Protein AF-A0A0W0FDL0-F1 (afdb_monomer)

Radius of gyration: 13.39 Å; Cα contacts (8 Å, |Δi|>4): 46; chains: 1; bounding box: 25×40×26 Å

Sequence (58 aa):
MFQVHPALMFAYCVKRQGGKVAIFNLESTLQDAAADFAFTGAYEVVLPSLFLELVWCD

pLDDT: mean 79.43, std 14.05, range [39.84, 93.31]

Structure (mmCIF, N/CA/C/O backbone):
data_AF-A0A0W0FDL0-F1
#
_entry.id   AF-A0A0W0FDL0-F1
#
loop_
_atom_site.group_PDB
_atom_site.id
_atom_site.type_symbol
_atom_site.label_atom_id
_atom_site.label_alt_id
_atom_site.label_comp_id
_atom_site.label_asym_id
_atom_site.label_entity_id
_atom_site.label_seq_id
_atom_site.pdbx_PDB_ins_code
_atom_site.Cartn_x
_atom_site.Cartn_y
_atom_site.Cartn_z
_atom_site.occupancy
_atom_site.B_iso_or_equiv
_atom_site.auth_seq_id
_atom_site.auth_comp_id
_atom_site.auth_asym_id
_atom_site.auth_atom_id
_atom_site.pdbx_PDB_model_num
ATOM 1 N N . MET A 1 1 ? 4.343 21.203 -9.271 1.00 39.84 1 MET A N 1
ATOM 2 C CA . MET A 1 1 ? 3.991 19.768 -9.251 1.00 39.84 1 MET A CA 1
ATOM 3 C C . MET A 1 1 ? 2.586 19.666 -8.680 1.00 39.84 1 MET A C 1
ATOM 5 O O . MET A 1 1 ? 2.391 20.070 -7.543 1.00 39.84 1 MET A O 1
ATOM 9 N N . PHE A 1 2 ? 1.592 19.285 -9.484 1.00 43.44 2 PHE A N 1
ATOM 10 C CA . PHE A 1 2 ? 0.199 19.220 -9.032 1.00 43.44 2 PHE A CA 1
ATOM 11 C C . PHE A 1 2 ? -0.029 17.882 -8.330 1.00 43.44 2 PHE A C 1
ATOM 13 O O . PHE A 1 2 ? -0.052 16.838 -8.975 1.00 43.44 2 PHE A O 1
ATOM 20 N N . GLN A 1 3 ? -0.147 17.911 -7.005 1.00 55.81 3 GLN A N 1
ATOM 21 C CA . GLN A 1 3 ? -0.509 16.735 -6.227 1.00 55.81 3 GLN A CA 1
ATOM 22 C C . GLN A 1 3 ? -2.016 16.507 -6.399 1.00 55.81 3 GLN A C 1
ATOM 24 O O . GLN A 1 3 ? -2.838 17.280 -5.914 1.00 55.81 3 GLN A O 1
ATOM 29 N N . VAL A 1 4 ? -2.389 15.488 -7.169 1.00 54.84 4 VAL A N 1
ATOM 30 C CA . VAL A 1 4 ? -3.793 15.132 -7.398 1.00 54.84 4 VAL A CA 1
ATOM 31 C C . VAL A 1 4 ? -4.350 14.465 -6.1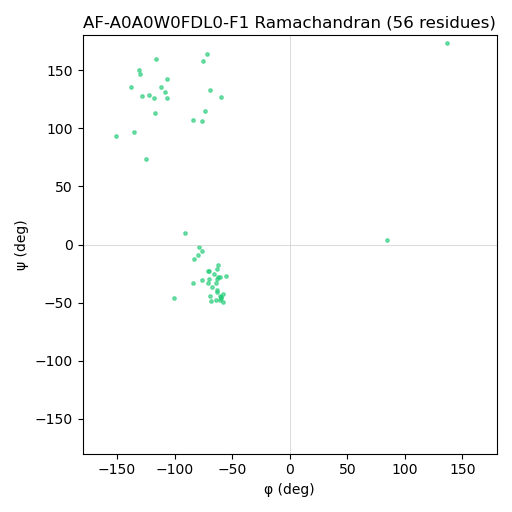33 1.00 54.84 4 VAL A C 1
ATOM 33 O O . VAL A 1 4 ? -3.919 13.384 -5.743 1.00 54.84 4 VAL A O 1
ATOM 36 N N . HIS A 1 5 ? -5.325 15.108 -5.484 1.00 57.28 5 HIS A N 1
ATOM 37 C CA . HIS A 1 5 ? -5.980 14.652 -4.249 1.00 57.28 5 HIS A CA 1
ATOM 38 C C . HIS A 1 5 ? -7.072 13.546 -4.326 1.00 57.28 5 HIS A C 1
ATOM 40 O O . HIS A 1 5 ? -7.538 13.162 -3.247 1.00 57.28 5 HIS A O 1
ATOM 46 N N . PRO A 1 6 ? -7.511 12.987 -5.482 1.00 53.69 6 PRO A N 1
ATOM 47 C CA . PRO A 1 6 ? -8.615 12.015 -5.489 1.00 53.69 6 PRO A CA 1
ATOM 48 C C . PRO A 1 6 ? -8.339 10.752 -4.661 1.00 53.69 6 PRO A C 1
ATOM 50 O O . PRO A 1 6 ? -9.181 10.334 -3.867 1.00 53.69 6 PRO A O 1
ATOM 53 N N . ALA A 1 7 ? -7.145 10.168 -4.800 1.00 65.00 7 ALA A N 1
ATOM 54 C CA . ALA A 1 7 ? -6.796 8.918 -4.123 1.00 65.00 7 ALA A CA 1
ATOM 55 C C . ALA A 1 7 ? -6.620 9.099 -2.605 1.00 65.00 7 ALA A C 1
ATOM 57 O O . ALA A 1 7 ? -6.986 8.220 -1.827 1.00 65.00 7 ALA A O 1
ATOM 58 N N . LEU A 1 8 ? -6.128 10.266 -2.173 1.00 69.38 8 LEU A N 1
ATOM 59 C CA . LEU A 1 8 ? -5.909 10.574 -0.759 1.00 69.38 8 LEU A CA 1
ATOM 60 C C . LEU A 1 8 ? -7.233 10.723 0.004 1.00 69.38 8 LEU A C 1
ATOM 62 O O . LEU A 1 8 ? -7.389 10.176 1.094 1.00 69.38 8 LEU A O 1
ATOM 66 N N . MET A 1 9 ? -8.202 11.428 -0.587 1.00 73.31 9 MET A N 1
ATOM 67 C CA . MET A 1 9 ? -9.544 11.568 -0.013 1.00 73.31 9 MET A CA 1
ATOM 68 C C . MET A 1 9 ? -10.264 10.221 0.075 1.00 73.31 9 MET A C 1
ATOM 70 O O . MET A 1 9 ? -10.921 9.933 1.075 1.00 73.31 9 MET A O 1
ATOM 74 N N . PHE A 1 10 ? -10.107 9.370 -0.941 1.00 77.56 10 PHE A N 1
ATOM 75 C CA . PHE A 1 10 ? -10.678 8.028 -0.921 1.00 77.56 10 PHE A CA 1
ATOM 76 C C . PHE A 1 10 ? -10.061 7.160 0.187 1.00 77.56 10 PHE A C 1
ATOM 78 O O . PHE A 1 10 ? -10.795 6.580 0.988 1.00 77.56 10 PHE A O 1
ATOM 85 N N . ALA A 1 11 ? -8.730 7.146 0.306 1.00 81.25 11 ALA A N 1
ATOM 86 C CA . ALA A 1 11 ? -8.022 6.443 1.377 1.00 81.25 11 ALA A CA 1
ATOM 87 C C . ALA A 1 11 ? -8.456 6.922 2.773 1.00 81.25 11 ALA A C 1
ATOM 89 O O . ALA A 1 11 ? -8.704 6.109 3.666 1.00 81.25 11 ALA A O 1
ATOM 90 N N . TYR A 1 12 ? -8.621 8.235 2.955 1.00 83.25 12 TYR A N 1
ATOM 91 C CA . TYR A 1 12 ? -9.136 8.809 4.197 1.00 83.25 12 TYR A CA 1
ATOM 92 C C . TYR A 1 12 ? -10.543 8.291 4.538 1.00 83.25 12 TYR A C 1
ATOM 94 O O . TYR A 1 12 ? -10.788 7.873 5.673 1.00 83.25 12 TYR A O 1
ATOM 102 N N . CYS A 1 13 ? -11.459 8.267 3.565 1.00 88.00 13 CYS A N 1
ATOM 103 C CA . CYS A 1 13 ? -12.814 7.744 3.755 1.00 88.00 13 CYS A CA 1
ATOM 104 C C . CYS A 1 13 ? -12.816 6.261 4.148 1.00 88.00 13 CYS A C 1
ATOM 106 O O . CYS A 1 13 ? -13.524 5.894 5.087 1.00 88.00 13 CYS A O 1
ATOM 108 N N . VAL A 1 14 ? -11.997 5.433 3.490 1.00 88.25 14 VAL A N 1
ATOM 109 C CA . VAL A 1 14 ? -11.846 4.003 3.814 1.00 88.25 14 VAL A CA 1
ATOM 110 C C . VAL A 1 14 ? -11.403 3.826 5.266 1.00 88.25 14 VAL A C 1
ATOM 112 O O . VAL A 1 14 ? -12.055 3.101 6.018 1.00 88.25 14 VAL A O 1
ATOM 115 N N . LYS A 1 15 ? -10.362 4.547 5.704 1.00 88.88 15 LYS A N 1
ATOM 116 C CA . LYS A 1 15 ? -9.879 4.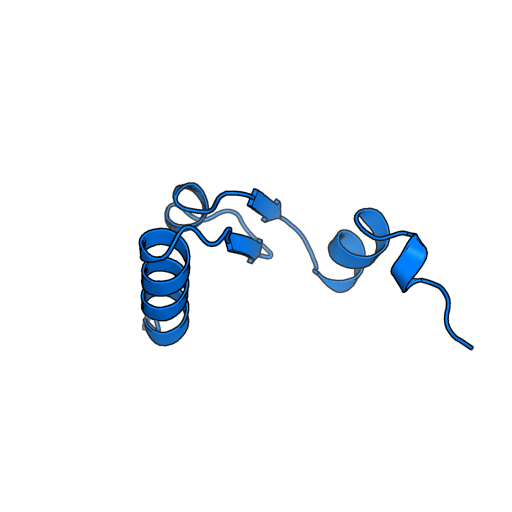469 7.093 1.00 88.88 15 LYS A CA 1
ATOM 117 C C . LYS A 1 15 ? -10.920 4.945 8.103 1.00 88.88 15 LYS A C 1
ATOM 119 O O . LYS A 1 15 ? -11.093 4.313 9.143 1.00 88.88 15 LYS A O 1
ATOM 124 N N . ARG A 1 16 ? -11.652 6.025 7.804 1.00 89.62 16 ARG A N 1
ATOM 125 C CA . ARG A 1 16 ? -12.713 6.551 8.685 1.00 89.62 16 ARG A CA 1
ATOM 126 C C . ARG A 1 16 ? -13.853 5.550 8.900 1.00 89.62 16 ARG A C 1
ATOM 128 O O . ARG A 1 16 ? -14.496 5.585 9.943 1.00 89.62 16 ARG A O 1
ATOM 135 N N . GLN A 1 17 ? -14.091 4.664 7.938 1.00 92.75 17 GLN A N 1
ATOM 136 C CA . GLN A 1 17 ? -15.096 3.601 8.024 1.00 92.75 17 GLN A CA 1
ATOM 137 C C . GLN A 1 17 ? -14.535 2.283 8.592 1.00 92.75 17 GLN A C 1
ATOM 139 O O . GLN A 1 17 ? -15.221 1.267 8.567 1.00 92.75 17 GLN A O 1
ATOM 144 N N . GLY A 1 18 ? -13.304 2.285 9.118 1.00 92.88 18 GLY A N 1
ATOM 145 C CA . GLY A 1 18 ? -12.656 1.104 9.700 1.00 92.88 18 GLY A CA 1
ATOM 146 C C . GLY A 1 18 ? -11.956 0.194 8.686 1.00 92.88 18 GLY A C 1
ATOM 147 O O . GLY A 1 18 ? -11.429 -0.849 9.070 1.00 92.88 18 GLY A O 1
ATOM 148 N N . GLY A 1 19 ? -11.919 0.577 7.408 1.00 93.31 19 GLY A N 1
ATOM 149 C CA . GLY A 1 19 ? -11.165 -0.127 6.376 1.00 93.31 19 GLY A CA 1
ATOM 150 C C . GLY A 1 19 ? -9.652 0.061 6.515 1.00 93.31 19 GLY A C 1
ATOM 151 O O . GLY A 1 19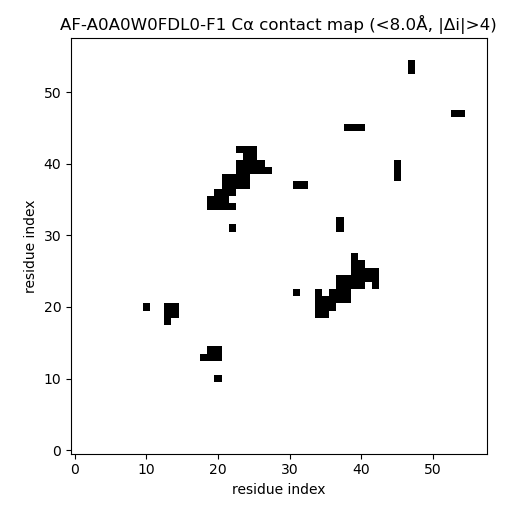 ? -9.168 0.962 7.203 1.00 93.31 19 GLY A O 1
ATOM 152 N N . LYS A 1 20 ? -8.896 -0.801 5.833 1.00 92.81 20 LYS A N 1
ATOM 153 C CA . LYS A 1 20 ? -7.429 -0.779 5.786 1.00 92.81 20 LYS A CA 1
ATOM 154 C C . LYS A 1 20 ? -6.948 -0.278 4.432 1.00 92.81 20 LYS A C 1
ATOM 156 O O . LYS A 1 20 ? -7.547 -0.604 3.411 1.00 92.81 20 LYS A O 1
ATOM 161 N N . VAL A 1 21 ? -5.870 0.501 4.430 1.00 90.94 21 VAL A N 1
ATOM 162 C CA . VAL A 1 21 ? -5.270 1.042 3.202 1.00 90.94 21 VAL A CA 1
ATOM 163 C C . VAL A 1 21 ? -3.850 0.515 3.039 1.00 90.94 21 VAL A C 1
ATOM 165 O O . VAL A 1 21 ? -3.022 0.686 3.934 1.00 90.94 21 VAL A O 1
ATOM 168 N N . ALA A 1 22 ? -3.578 -0.080 1.878 1.00 90.06 22 ALA A N 1
ATOM 169 C CA . ALA A 1 22 ? -2.239 -0.416 1.415 1.00 90.06 22 ALA A CA 1
ATOM 170 C C . ALA A 1 22 ? -1.844 0.518 0.262 1.00 90.06 22 ALA A C 1
ATOM 172 O O . ALA A 1 22 ? -2.628 0.704 -0.670 1.00 90.06 22 ALA A O 1
ATOM 173 N N . ILE A 1 23 ? -0.650 1.106 0.329 1.00 88.19 23 ILE A N 1
ATOM 174 C CA . ILE A 1 23 ? -0.080 1.950 -0.728 1.00 88.19 23 ILE A CA 1
ATOM 175 C C . ILE A 1 23 ? 1.113 1.232 -1.355 1.00 88.19 23 ILE A C 1
ATOM 177 O O . ILE A 1 23 ? 1.964 0.696 -0.648 1.00 88.19 23 ILE A O 1
ATOM 181 N N . PHE A 1 24 ? 1.171 1.262 -2.684 1.00 88.38 24 PHE A N 1
ATOM 182 C CA . PHE A 1 24 ? 2.292 0.786 -3.486 1.00 88.38 24 PHE A CA 1
ATOM 183 C C . PHE A 1 24 ? 2.855 1.979 -4.247 1.00 88.38 24 PHE A C 1
ATOM 185 O O . PHE A 1 24 ? 2.165 2.531 -5.103 1.00 88.38 24 PHE A O 1
ATOM 192 N N . ASN A 1 25 ? 4.080 2.383 -3.929 1.00 88.19 25 ASN A N 1
ATOM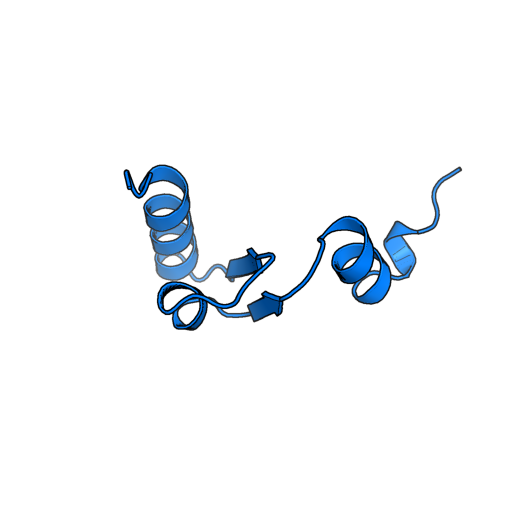 193 C CA . ASN A 1 25 ? 4.749 3.511 -4.573 1.00 88.19 25 ASN A CA 1
ATOM 194 C C . ASN A 1 25 ? 6.163 3.120 -5.004 1.00 88.19 25 ASN A C 1
ATOM 196 O O . ASN A 1 25 ? 6.813 2.300 -4.367 1.00 88.19 25 ASN A O 1
ATOM 200 N N . LEU A 1 26 ? 6.672 3.730 -6.075 1.00 87.00 26 LEU A N 1
ATOM 201 C CA . LEU A 1 26 ? 8.053 3.495 -6.519 1.00 87.00 26 LEU A CA 1
ATOM 202 C C . LEU A 1 26 ? 9.080 4.039 -5.517 1.00 87.00 26 LEU A C 1
ATOM 204 O O . LEU A 1 26 ? 10.116 3.419 -5.294 1.00 87.00 26 LEU A O 1
ATOM 208 N N . GLU A 1 27 ? 8.766 5.174 -4.894 1.00 86.88 27 GLU A N 1
ATOM 209 C CA . GLU A 1 27 ? 9.592 5.849 -3.899 1.00 86.88 27 GLU A CA 1
ATOM 210 C C . GLU A 1 27 ? 8.749 6.172 -2.666 1.00 86.88 27 GLU A C 1
ATOM 212 O O . GLU A 1 27 ? 7.560 6.470 -2.781 1.00 86.88 27 GLU A O 1
ATOM 217 N N . SER A 1 28 ? 9.366 6.135 -1.484 1.00 81.56 28 SER A N 1
ATOM 218 C CA . SER A 1 28 ? 8.673 6.473 -0.243 1.00 81.56 28 SER A CA 1
ATOM 219 C C . SER A 1 28 ? 8.344 7.961 -0.181 1.00 81.56 28 SER A C 1
ATOM 221 O O . SER A 1 28 ? 9.227 8.807 -0.349 1.00 81.56 28 SER A O 1
ATOM 223 N N . THR A 1 29 ? 7.109 8.283 0.175 1.00 85.38 29 THR A N 1
ATOM 224 C CA . THR A 1 29 ? 6.654 9.650 0.425 1.00 85.38 29 THR A CA 1
ATOM 225 C C . THR A 1 29 ? 6.229 9.832 1.881 1.00 85.38 29 THR A C 1
ATOM 227 O O . THR A 1 29 ? 5.882 8.878 2.575 1.00 85.38 29 THR A O 1
ATOM 230 N N . LEU A 1 30 ? 6.199 11.080 2.363 1.00 82.88 30 LEU A N 1
ATOM 231 C CA . LEU A 1 30 ? 5.675 11.384 3.703 1.00 82.88 30 LEU A CA 1
ATOM 232 C C . LEU A 1 30 ? 4.198 10.987 3.858 1.00 82.88 30 LEU A C 1
ATOM 234 O O . LEU A 1 30 ? 3.758 10.702 4.970 1.00 82.88 30 LEU A O 1
ATOM 238 N N . GLN A 1 31 ? 3.428 10.974 2.765 1.00 79.06 31 GLN A N 1
ATOM 239 C CA . GLN A 1 31 ? 2.019 10.586 2.806 1.00 79.06 31 GLN A CA 1
ATOM 240 C C . GLN A 1 31 ? 1.829 9.079 3.040 1.00 79.06 31 GLN A C 1
ATOM 242 O O . GLN A 1 31 ? 0.791 8.684 3.575 1.00 79.06 31 GLN A O 1
ATOM 247 N N . ASP A 1 32 ? 2.829 8.253 2.723 1.00 80.81 32 ASP A N 1
ATOM 248 C CA . ASP A 1 32 ? 2.754 6.795 2.884 1.00 80.81 32 ASP A CA 1
ATOM 249 C C . ASP A 1 32 ? 2.658 6.386 4.360 1.00 80.81 32 ASP A C 1
ATOM 251 O O . ASP A 1 32 ? 2.048 5.369 4.684 1.00 80.81 32 ASP A O 1
ATOM 255 N N . ALA A 1 33 ? 3.159 7.224 5.275 1.00 81.44 33 ALA A N 1
ATOM 256 C CA . ALA A 1 33 ? 3.070 7.007 6.720 1.00 81.44 33 ALA A CA 1
ATOM 257 C C . ALA A 1 33 ? 1.623 6.971 7.255 1.00 81.44 33 ALA A C 1
ATOM 259 O O . ALA A 1 3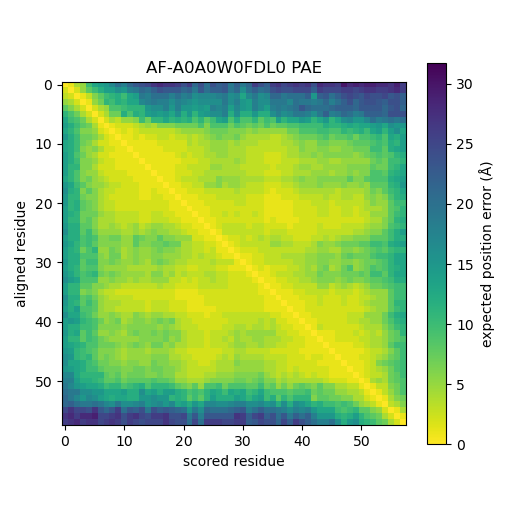3 ? 1.386 6.497 8.364 1.00 81.44 33 ALA A O 1
ATOM 260 N N . ALA A 1 34 ? 0.647 7.475 6.491 1.00 81.69 34 ALA A N 1
ATOM 261 C CA . ALA A 1 34 ? -0.765 7.415 6.858 1.00 81.69 34 ALA A CA 1
ATOM 262 C C . ALA A 1 34 ? -1.437 6.078 6.482 1.00 81.69 34 ALA A C 1
ATOM 264 O O . ALA A 1 34 ? -2.560 5.812 6.931 1.00 81.69 34 ALA A O 1
ATOM 265 N N . ALA A 1 35 ? -0.793 5.242 5.663 1.00 86.44 35 ALA A N 1
ATOM 266 C CA . ALA A 1 35 ? -1.308 3.934 5.274 1.00 86.44 35 ALA A CA 1
ATOM 267 C C . ALA A 1 35 ? -1.157 2.908 6.406 1.00 86.44 35 ALA A C 1
ATOM 269 O O . ALA A 1 35 ? -0.351 3.067 7.316 1.00 86.44 35 ALA A O 1
ATOM 270 N N . ASP A 1 36 ? -1.968 1.853 6.370 1.00 91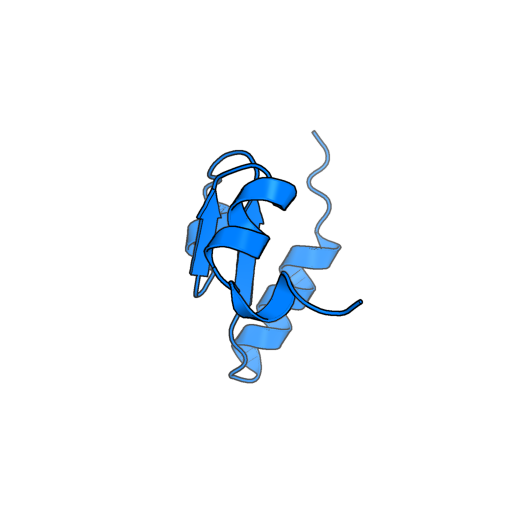.38 36 ASP A N 1
ATOM 271 C CA . ASP A 1 36 ? -1.779 0.702 7.260 1.00 91.38 36 ASP A CA 1
ATOM 272 C C . ASP A 1 36 ? -0.615 -0.171 6.773 1.00 91.38 36 ASP A C 1
ATOM 274 O O . ASP A 1 36 ? 0.089 -0.772 7.580 1.00 91.38 36 ASP A O 1
ATOM 278 N N . PHE A 1 37 ? -0.399 -0.195 5.456 1.00 90.69 37 PHE A N 1
ATOM 279 C CA . PHE A 1 37 ? 0.720 -0.864 4.807 1.00 90.69 37 PHE A CA 1
ATOM 280 C C . PHE A 1 37 ? 1.278 0.032 3.702 1.00 90.69 37 PHE A C 1
ATOM 282 O O . PHE A 1 37 ? 0.518 0.597 2.915 1.00 90.69 37 PHE A O 1
ATOM 289 N N . ALA A 1 38 ? 2.598 0.144 3.627 1.00 89.44 38 ALA A N 1
ATOM 290 C CA . ALA A 1 38 ? 3.286 0.865 2.567 1.00 89.44 38 ALA A CA 1
ATOM 291 C C . ALA A 1 38 ? 4.358 -0.044 1.973 1.00 89.44 38 ALA A C 1
ATOM 293 O O . ALA A 1 38 ? 5.178 -0.601 2.704 1.00 89.44 38 ALA A O 1
ATOM 294 N N . PHE A 1 39 ? 4.337 -0.192 0.655 1.00 90.69 39 PHE A N 1
ATOM 295 C CA . PHE A 1 39 ? 5.298 -0.992 -0.082 1.00 90.69 39 PHE A CA 1
ATOM 296 C C . PHE A 1 39 ? 6.005 -0.124 -1.114 1.00 90.69 39 PHE A C 1
ATOM 298 O O . PHE A 1 39 ? 5.356 0.552 -1.917 1.00 90.69 39 PHE A O 1
ATOM 305 N N . THR A 1 40 ? 7.335 -0.172 -1.088 1.00 90.50 40 THR A N 1
ATOM 306 C CA . THR A 1 40 ? 8.182 0.614 -1.983 1.00 90.50 40 THR A CA 1
ATOM 307 C C . THR A 1 40 ? 8.802 -0.282 -3.046 1.00 90.50 40 THR A C 1
ATOM 309 O O . THR A 1 40 ? 9.447 -1.278 -2.718 1.00 90.50 40 THR A O 1
ATOM 312 N N . GLY A 1 41 ? 8.627 0.080 -4.313 1.00 88.25 41 GLY A N 1
ATOM 313 C CA . GLY A 1 41 ? 9.162 -0.639 -5.466 1.00 88.25 41 GLY A CA 1
ATOM 314 C C . GLY A 1 41 ? 8.151 -0.766 -6.604 1.00 88.25 41 GLY A C 1
ATOM 315 O O . GLY A 1 41 ? 6.987 -0.393 -6.474 1.00 88.25 41 GLY A O 1
ATOM 316 N N . ALA A 1 42 ? 8.607 -1.294 -7.741 1.00 87.69 42 ALA A N 1
ATOM 317 C CA . ALA A 1 42 ? 7.747 -1.565 -8.892 1.00 87.69 42 ALA A CA 1
ATOM 318 C C . ALA A 1 42 ? 6.630 -2.549 -8.509 1.00 87.69 42 ALA A C 1
ATOM 320 O O . ALA A 1 42 ? 6.910 -3.622 -7.967 1.00 87.69 42 ALA A O 1
ATOM 321 N N . TYR A 1 43 ? 5.369 -2.198 -8.778 1.00 86.00 43 TYR A N 1
ATOM 322 C CA . TYR A 1 43 ? 4.228 -3.023 -8.370 1.00 86.00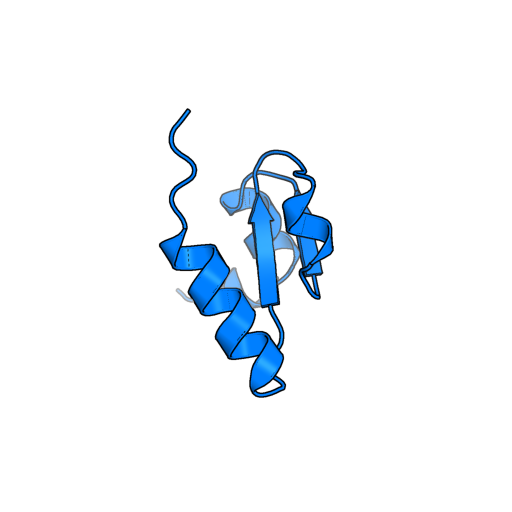 43 TYR A CA 1
ATOM 323 C C . TYR A 1 43 ? 4.254 -4.397 -9.053 1.00 86.00 43 TYR A C 1
ATOM 325 O O . TYR A 1 43 ? 3.841 -5.380 -8.446 1.00 86.00 43 TYR A O 1
ATOM 333 N N . GLU A 1 44 ? 4.819 -4.495 -10.257 1.00 86.44 44 GLU A N 1
ATOM 334 C CA . GLU A 1 44 ? 5.027 -5.740 -11.003 1.00 86.44 44 GLU A CA 1
ATOM 335 C C . GLU A 1 44 ? 5.968 -6.715 -10.284 1.00 86.44 44 GLU A C 1
ATOM 337 O O . GLU A 1 44 ? 5.940 -7.910 -10.554 1.00 86.44 44 GLU A O 1
ATOM 342 N N . VAL A 1 45 ? 6.799 -6.219 -9.366 1.00 87.31 45 VAL A N 1
ATOM 343 C CA . VAL A 1 45 ? 7.711 -7.033 -8.550 1.00 87.31 45 VAL A CA 1
ATOM 344 C C . VAL A 1 45 ? 7.126 -7.253 -7.160 1.00 87.31 45 VAL A C 1
ATOM 346 O O . VAL A 1 45 ? 7.107 -8.373 -6.648 1.00 87.31 45 VAL A O 1
ATOM 349 N N . VAL A 1 46 ? 6.627 -6.181 -6.547 1.00 89.25 46 VAL A N 1
ATOM 350 C CA . VAL A 1 46 ? 6.133 -6.201 -5.171 1.00 89.25 46 VAL A CA 1
ATOM 351 C C . VAL A 1 46 ? 4.852 -7.029 -5.061 1.00 89.25 46 VAL A C 1
ATOM 353 O O . VAL A 1 46 ? 4.770 -7.900 -4.196 1.00 89.25 46 VAL A O 1
ATOM 356 N N . LEU A 1 47 ? 3.862 -6.806 -5.931 1.00 86.44 47 LEU A N 1
ATOM 357 C CA . LEU A 1 47 ? 2.554 -7.459 -5.830 1.00 86.44 47 LEU A CA 1
ATOM 358 C C . LEU A 1 47 ? 2.663 -8.997 -5.925 1.00 86.44 47 LEU A C 1
ATOM 360 O O . LEU A 1 47 ? 2.141 -9.663 -5.028 1.00 86.44 47 LEU A O 1
ATOM 364 N N . PRO A 1 48 ? 3.400 -9.583 -6.896 1.00 87.50 48 PRO A N 1
ATOM 365 C CA . PRO A 1 48 ? 3.593 -11.036 -6.958 1.00 87.50 48 PRO A CA 1
ATOM 366 C C . PRO A 1 48 ? 4.359 -11.609 -5.762 1.00 87.50 48 PRO A C 1
ATOM 368 O O . PRO A 1 48 ? 4.081 -12.724 -5.332 1.00 87.50 48 PRO A O 1
ATOM 371 N N . SER A 1 49 ? 5.310 -10.855 -5.198 1.00 86.62 49 SER A N 1
ATOM 372 C CA . SER A 1 49 ? 6.086 -11.312 -4.035 1.00 86.62 49 SER A CA 1
ATOM 373 C C . SER A 1 49 ? 5.267 -11.380 -2.741 1.00 86.62 49 SER A C 1
ATOM 375 O O . SER A 1 49 ? 5.555 -12.205 -1.877 1.00 86.62 49 SER A O 1
ATOM 377 N N . LEU A 1 50 ? 4.243 -10.528 -2.609 1.00 87.19 50 LEU A N 1
ATOM 378 C CA . LEU A 1 50 ? 3.344 -10.497 -1.451 1.00 87.19 50 LEU A CA 1
ATOM 379 C C . LEU A 1 50 ? 2.210 -11.513 -1.569 1.00 87.19 50 LEU A C 1
ATOM 381 O O . LEU A 1 50 ? 1.755 -12.051 -0.563 1.00 87.19 50 LEU A O 1
ATOM 385 N N . PHE A 1 51 ? 1.755 -11.761 -2.794 1.00 83.88 51 PHE A N 1
ATOM 386 C CA . PHE A 1 51 ? 0.624 -12.628 -3.083 1.00 83.88 51 PHE A CA 1
ATOM 387 C C . PHE A 1 51 ? 1.044 -13.716 -4.065 1.00 83.88 51 PHE A C 1
ATOM 389 O O . PHE A 1 51 ? 0.658 -13.706 -5.232 1.00 83.88 51 PHE A O 1
ATOM 396 N N . LEU A 1 52 ? 1.819 -14.683 -3.571 1.00 78.56 52 LEU A N 1
ATOM 397 C CA . LEU A 1 52 ? 2.281 -15.831 -4.361 1.00 78.56 52 LEU A CA 1
ATOM 398 C C . LEU A 1 52 ? 1.115 -16.606 -5.007 1.00 78.56 52 LEU A C 1
ATOM 400 O O . LEU A 1 52 ? 1.272 -17.182 -6.079 1.00 78.56 52 LEU A O 1
ATOM 404 N N . GLU A 1 53 ? -0.068 -16.562 -4.392 1.00 74.75 53 GLU A N 1
ATOM 405 C CA . GLU A 1 53 ? -1.304 -17.170 -4.897 1.00 74.75 53 GLU A CA 1
ATOM 406 C C . GLU A 1 53 ? -1.881 -16.460 -6.136 1.00 74.75 53 GLU A C 1
ATO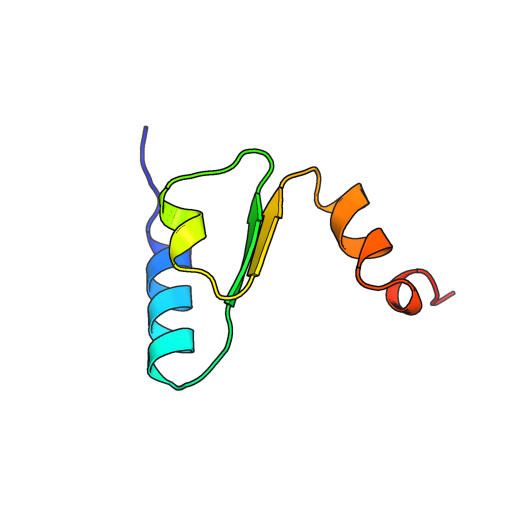M 408 O O . GLU A 1 53 ? -2.582 -17.086 -6.923 1.00 74.75 53 GLU A O 1
ATOM 413 N N . LEU A 1 54 ? -1.559 -15.179 -6.367 1.00 65.00 54 LEU A N 1
ATOM 414 C CA . LEU A 1 54 ? -1.972 -14.443 -7.573 1.00 65.00 54 LEU A CA 1
ATOM 415 C C . LEU A 1 54 ? -1.101 -14.763 -8.795 1.00 65.00 54 LEU A C 1
ATOM 417 O O . LEU A 1 54 ? -1.428 -14.347 -9.903 1.00 65.00 54 LEU A O 1
ATOM 421 N N . VAL A 1 55 ? 0.005 -15.490 -8.612 1.00 65.19 55 VAL A N 1
ATOM 422 C CA . VAL A 1 55 ? 0.930 -15.855 -9.698 1.00 65.19 55 VAL A CA 1
ATOM 423 C C . VAL A 1 55 ? 0.364 -17.000 -10.564 1.00 65.19 55 VAL A C 1
ATOM 425 O O . VAL A 1 55 ? 0.951 -17.334 -11.587 1.00 65.19 55 VAL A O 1
ATOM 428 N N . TRP A 1 56 ? -0.786 -17.586 -10.196 1.00 57.41 56 TRP A N 1
ATOM 429 C CA . TRP A 1 56 ? -1.320 -18.798 -10.827 1.00 57.41 56 TRP A CA 1
ATOM 430 C C . TRP A 1 56 ? -2.828 -18.695 -11.117 1.00 57.41 56 TRP A C 1
ATOM 432 O O . TRP A 1 56 ? -3.668 -18.983 -10.267 1.00 57.41 56 TRP A O 1
ATOM 442 N N . CYS A 1 57 ? -3.158 -18.336 -12.356 1.00 47.12 57 CYS A N 1
ATOM 443 C CA . CYS A 1 57 ? -4.362 -18.776 -13.069 1.00 47.12 57 CYS A CA 1
ATOM 444 C C . CYS A 1 57 ? -4.031 -18.772 -14.568 1.00 47.12 57 CYS A C 1
ATOM 446 O O . CYS A 1 57 ? -4.118 -17.725 -15.209 1.00 47.12 57 CYS A O 1
ATOM 448 N N . ASP A 1 58 ? -3.603 -19.929 -15.080 1.00 49.44 58 ASP A N 1
ATOM 449 C CA . ASP A 1 58 ? -3.888 -20.325 -16.467 1.00 49.44 58 ASP A CA 1
ATOM 450 C C . ASP A 1 58 ? -5.342 -20.822 -16.553 1.00 49.44 58 ASP A C 1
ATOM 452 O O . ASP A 1 58 ? -5.782 -21.508 -15.596 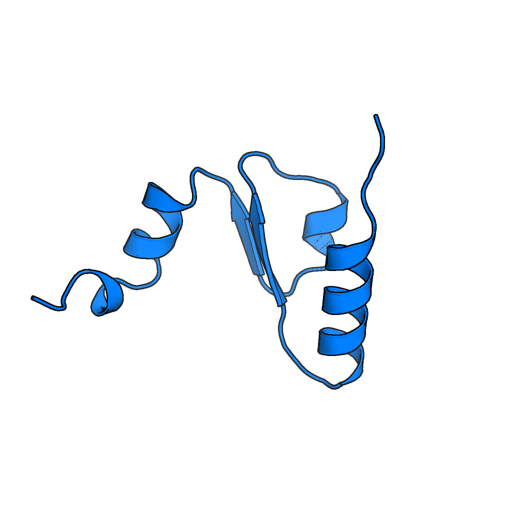1.00 49.44 58 ASP A O 1
#

Solvent-accessible surface area (backbone atoms only — not comparable to full-atom values): 3762 Å² total; per-residue (Å²): 132,88,81,77,58,70,66,58,55,50,49,50,53,39,46,76,74,72,45,86,42,75,46,78,32,71,63,89,53,84,71,46,74,76,39,79,37,68,45,73,37,58,60,87,57,50,52,47,71,76,35,64,74,76,74,67,80,133

Foldseek 3Di:
DDDDCPVVVVCVVCVVVVHFDEAEECDDDPSNVVGPHYHHRDCVPVVCVVCVVVVDDD

Organism: Moniliophthora roreri (NCBI:txid221103)

InterPro domains:
  IPR029035 DHS-like NAD/FAD-binding domain superfamily [SSF52467] (2-52)

Mean predicted aligned error: 7.39 Å

Secondary structure (DSSP, 8-state):
-----HHHHHHHHHHHTT---EEEESS--GGGGGSSEEEES-HHHHHHHH-GGGG---

Nearest PDB structures (foldseek):
  8of4-assembly1_L  TM=7.529E-01  e=1.741E-02  Homo sapiens
  3pkj-assembly1_A  TM=7.697E-01  e=3.043E-02  Homo sapiens
  1m2n-assembly1_B  TM=8.132E-01  e=6.557E-02  Archaeoglobus fulgidus
  3rig-assembly1_A  TM=7.947E-01  e=4.960E-02  Homo sapiens
  8grv-assembly1_A  TM=5.492E-01  e=9.985E+00  Dictyostelium discoideum